Protein AF-A0A371GA28-F1 (afdb_monomer_lite)

Sequence (162 aa):
MKVGPRPSGDGGAIVNFLDLDLDPRHQFEDQNPRPIEELKEVQIGPSASHKTKIGTTLEKEEEDRLMRFLFKNRDLGEEKQKAAKEETNKLLAAGFVREVQYPSWLANMVMICTNYTDLNKACSKDPYLLPNIDRLVDGASSFALLSFMDAYLGYNQIRMHP

Organism: Mucuna pruriens (NCBI:txid157652)

Radius of gyration: 29.11 Å; chains: 1; bounding box: 52×89×65 Å

Foldseek 3Di:
DDDDDDDDDDDDPPPPPPDDPPPPCVVVLPCPPDPPADWDWDALDPDPPRIDTDGPPDDPVRVVVVSVVSNVCVVVVVVVVVVVVVVVVVCVVVVVDDDDDDDPVVVDPDDDDDDCPVVVVVDDDDPDDDDDPVVVCVVCVPDPDDDDDDCPCVVVPDDDDD

Secondary structure (DSSP, 8-state):
--PPPPPP---------------TTGGGTT--PPPSS-EEEEE-SSSTT-EEEEETTS-HHHHHHHHHHHHHTHHHHHHHHHHHHHHHHHHHHTTS-------GGGGS--------HHHHHHSPPPSSPPPPHHHHHHHHTT-S-------TTGGGGSPPP-

InterPro domains:
  IPR043128 Reverse transcriptase/Diguanylate cyclase domain [G3DSA:3.30.70.270] (107-162)
  IPR043502 DNA/RNA polymerase superfamily [SSF56672] (71-162)
  IPR053134 RNA-directed DNA polymerase homolog [PTHR24559] (72-161)

pLDDT: mean 70.56, std 17.75, range [29.16, 92.81]

Structure (mmCIF, N/CA/C/O backbone):
data_AF-A0A371GA28-F1
#
_entry.id   AF-A0A371GA28-F1
#
loop_
_atom_site.group_PDB
_atom_site.id
_atom_site.type_symbol
_atom_site.label_atom_id
_atom_site.label_alt_id
_atom_site.label_comp_id
_atom_site.label_asym_id
_atom_site.label_entity_id
_atom_site.label_seq_id
_atom_site.pdbx_PDB_ins_code
_atom_site.Cartn_x
_atom_site.Cartn_y
_atom_site.Cartn_z
_atom_site.occupancy
_atom_site.B_iso_or_equiv
_atom_site.auth_seq_id
_atom_site.auth_comp_id
_atom_site.auth_asym_id
_atom_site.auth_atom_id
_atom_site.pdbx_PDB_model_num
ATOM 1 N N . MET A 1 1 ? -22.938 -65.692 -35.061 1.00 33.19 1 MET A N 1
ATOM 2 C CA . MET A 1 1 ? -23.558 -66.481 -33.966 1.00 33.19 1 MET A CA 1
ATOM 3 C C . MET A 1 1 ? -22.842 -66.085 -32.685 1.00 33.19 1 MET A C 1
ATOM 5 O O . MET A 1 1 ? -21.634 -66.198 -32.678 1.00 33.19 1 MET A O 1
ATOM 9 N N . LYS A 1 2 ? -23.428 -65.562 -31.611 1.00 32.97 2 LYS A N 1
ATOM 10 C CA . LYS A 1 2 ? -24.815 -65.374 -31.177 1.00 32.97 2 LYS A CA 1
ATOM 11 C C . LYS A 1 2 ? -24.769 -64.159 -30.228 1.00 32.97 2 LYS A C 1
ATOM 13 O O . LYS A 1 2 ? -23.918 -64.116 -29.349 1.00 32.97 2 LYS A O 1
ATOM 18 N N . VAL A 1 3 ? -25.613 -63.162 -30.475 1.00 33.41 3 VAL A N 1
ATOM 19 C CA . VAL A 1 3 ? -25.743 -61.938 -29.666 1.00 33.41 3 VAL A CA 1
ATOM 20 C C . VAL A 1 3 ? -26.579 -62.271 -28.425 1.00 33.41 3 VAL A C 1
ATOM 22 O O . VAL A 1 3 ? -27.642 -62.873 -28.566 1.00 33.41 3 VAL A O 1
ATOM 25 N N . GLY A 1 4 ? -26.096 -61.920 -27.230 1.00 39.62 4 GLY A N 1
ATOM 26 C CA . GLY A 1 4 ? -26.875 -61.915 -25.980 1.00 39.62 4 GLY A CA 1
ATOM 27 C C . GLY A 1 4 ? -27.424 -60.509 -25.685 1.00 39.62 4 GLY A C 1
ATOM 28 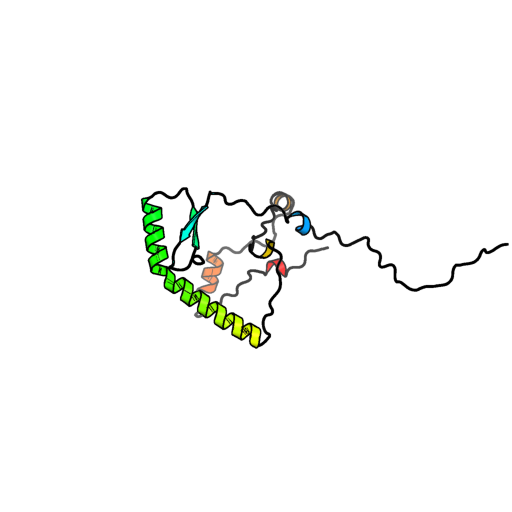O O . GLY A 1 4 ? -26.837 -59.536 -26.163 1.00 39.62 4 GLY A O 1
ATOM 29 N N . PRO A 1 5 ? -28.561 -60.370 -24.978 1.00 36.84 5 PRO A N 1
ATOM 30 C CA . PRO A 1 5 ? -29.361 -59.149 -25.013 1.00 36.84 5 PRO A CA 1
ATOM 31 C C . PRO A 1 5 ? -28.794 -58.028 -24.132 1.00 36.84 5 PRO A C 1
ATOM 33 O O . PRO A 1 5 ? -28.252 -58.265 -23.055 1.00 36.84 5 PRO A O 1
ATOM 36 N N . ARG A 1 6 ? -28.979 -56.788 -24.603 1.00 41.53 6 ARG A N 1
ATOM 37 C CA . ARG A 1 6 ? -28.820 -55.557 -23.816 1.00 41.53 6 ARG A CA 1
ATOM 38 C C . ARG A 1 6 ? -29.899 -55.495 -22.727 1.00 41.53 6 ARG A C 1
ATOM 40 O O . ARG A 1 6 ? -31.056 -55.764 -23.053 1.00 41.53 6 ARG A O 1
ATOM 47 N N . PRO A 1 7 ? -29.595 -55.017 -21.512 1.00 38.84 7 PRO A N 1
ATOM 48 C CA . PRO A 1 7 ? -30.592 -54.350 -20.698 1.00 38.84 7 PRO A CA 1
ATOM 49 C C . PRO A 1 7 ? -30.852 -52.962 -21.291 1.00 38.84 7 PRO A C 1
ATOM 51 O O . PRO A 1 7 ? -29.951 -52.145 -21.483 1.00 38.84 7 PRO A O 1
ATOM 54 N N . SER A 1 8 ? -32.108 -52.746 -21.645 1.00 36.50 8 SER A N 1
ATOM 55 C CA . SER A 1 8 ? -32.707 -51.487 -22.057 1.00 36.50 8 SER A CA 1
ATOM 56 C C . SER A 1 8 ? -32.877 -50.541 -20.866 1.00 36.50 8 SER A C 1
ATOM 58 O O . SER A 1 8 ? -33.561 -50.896 -19.915 1.00 36.50 8 SER A O 1
ATOM 60 N N . GLY A 1 9 ? -32.273 -49.356 -20.991 1.00 38.31 9 GLY A N 1
ATOM 61 C CA . GLY A 1 9 ? -32.750 -48.043 -20.539 1.00 38.31 9 GLY A CA 1
ATOM 62 C C . GLY A 1 9 ? -33.219 -47.864 -19.095 1.00 38.31 9 GLY A C 1
ATOM 63 O O . GLY A 1 9 ? -34.340 -48.226 -18.770 1.00 38.31 9 GLY A O 1
ATOM 64 N N . ASP A 1 10 ? -32.454 -47.091 -18.326 1.00 30.78 10 ASP A N 1
ATOM 65 C CA . ASP A 1 10 ? -33.005 -45.835 -17.811 1.00 30.78 10 ASP A CA 1
ATOM 66 C C . ASP A 1 10 ? -31.910 -44.761 -17.760 1.00 30.78 10 ASP A C 1
ATOM 68 O O . ASP A 1 10 ? -30.723 -45.057 -17.601 1.00 30.78 10 ASP A O 1
ATOM 72 N N . GLY A 1 11 ? -32.318 -43.529 -18.036 1.00 37.62 11 GLY A N 1
ATOM 73 C CA . GLY A 1 11 ? -31.467 -42.378 -18.254 1.00 37.62 11 GLY A CA 1
ATOM 74 C C . GLY A 1 11 ? -30.767 -41.896 -16.990 1.00 37.62 11 GLY A C 1
ATOM 75 O O . GLY A 1 11 ? -31.320 -41.843 -15.899 1.00 37.62 11 GLY A O 1
ATOM 76 N N . GLY A 1 12 ? -29.535 -41.456 -17.187 1.00 29.16 12 GLY A N 1
ATOM 77 C CA . GLY A 1 12 ? -28.766 -40.719 -16.204 1.00 29.16 12 GLY A CA 1
ATOM 78 C C . GLY A 1 12 ? -27.383 -40.535 -16.783 1.00 29.16 12 GLY A C 1
ATOM 79 O O . GLY A 1 12 ? -26.606 -41.484 -16.824 1.00 29.16 12 GLY A O 1
ATOM 80 N N . ALA A 1 13 ? -27.110 -39.347 -17.320 1.00 34.75 13 ALA A N 1
ATOM 81 C CA . ALA A 1 13 ? -25.777 -38.976 -17.757 1.00 34.75 13 ALA A CA 1
ATOM 82 C C . ALA A 1 13 ? -24.806 -39.278 -16.612 1.00 34.75 13 ALA A C 1
ATOM 84 O O . ALA A 1 13 ? -24.866 -38.647 -15.557 1.00 34.75 13 ALA A O 1
ATOM 85 N N . ILE A 1 14 ? -23.949 -40.277 -16.809 1.00 32.78 14 ILE A N 1
ATOM 86 C CA . ILE A 1 14 ? -22.823 -40.537 -15.925 1.00 32.78 14 ILE A CA 1
ATOM 87 C C . ILE A 1 14 ? -21.863 -39.393 -16.218 1.00 32.78 14 ILE A C 1
ATOM 89 O O . ILE A 1 14 ? -21.069 -39.442 -17.155 1.00 32.78 14 ILE A O 1
ATOM 93 N N . VAL A 1 15 ? -22.051 -38.287 -15.502 1.00 36.97 15 VAL A N 1
ATOM 94 C CA . VAL A 1 15 ? -21.092 -37.194 -15.483 1.00 36.97 15 VAL A CA 1
ATOM 95 C C . VAL A 1 15 ? -19.825 -37.829 -14.940 1.00 36.97 15 VAL A C 1
ATOM 97 O O . VAL A 1 15 ? -19.825 -38.332 -13.818 1.00 36.97 15 VAL A O 1
ATOM 100 N N . ASN A 1 16 ? -18.796 -37.903 -15.781 1.00 34.25 16 ASN A N 1
ATOM 101 C CA . ASN A 1 16 ? -17.469 -38.350 -15.393 1.00 34.25 16 ASN A CA 1
ATOM 102 C C . ASN A 1 16 ? -17.059 -37.576 -14.134 1.00 34.25 16 ASN A C 1
ATOM 104 O O . ASN A 1 16 ? -16.685 -36.411 -14.215 1.00 34.25 16 ASN A O 1
ATOM 108 N N . PHE A 1 17 ? -17.180 -38.207 -12.968 1.00 39.12 17 PHE A N 1
ATOM 109 C CA . PHE A 1 17 ? -16.856 -37.614 -11.670 1.00 39.12 17 PHE A CA 1
ATOM 110 C C . PHE A 1 17 ? -15.390 -37.885 -11.321 1.00 39.12 17 PHE A C 1
ATOM 112 O O . PHE A 1 17 ? -15.057 -38.281 -10.211 1.00 39.12 17 PHE A O 1
ATOM 119 N N . LEU A 1 18 ? -14.521 -37.740 -12.319 1.00 45.62 18 LEU A N 1
ATOM 120 C CA . LEU A 1 18 ? -13.075 -37.855 -12.200 1.00 45.62 18 LEU A CA 1
ATOM 121 C C . LEU A 1 18 ? -12.460 -36.812 -13.128 1.00 45.62 18 LEU A C 1
ATOM 123 O O . LEU A 1 18 ? -12.144 -37.116 -14.271 1.00 45.62 18 LEU A O 1
ATOM 127 N N . ASP A 1 19 ? -12.443 -35.572 -12.654 1.00 42.19 19 ASP A N 1
ATOM 128 C CA . ASP A 1 19 ? -11.365 -34.590 -12.820 1.00 42.19 19 ASP A CA 1
ATOM 129 C C . ASP A 1 19 ? -11.952 -33.208 -12.584 1.00 42.19 19 ASP A C 1
ATOM 131 O O . ASP A 1 19 ? -12.671 -32.687 -13.431 1.00 42.19 19 ASP A O 1
ATOM 135 N N . LEU A 1 20 ? -11.669 -32.647 -11.411 1.00 43.59 20 LEU A N 1
ATOM 136 C CA . LEU A 1 20 ? -11.486 -31.216 -11.145 1.00 43.59 20 LEU A CA 1
ATOM 137 C C . LEU A 1 20 ? -11.118 -31.073 -9.660 1.00 43.59 20 LEU A C 1
ATOM 139 O O . LEU A 1 20 ? -11.745 -30.332 -8.913 1.00 43.59 20 LEU A O 1
ATOM 143 N N . ASP A 1 21 ? -10.093 -31.814 -9.235 1.00 47.56 21 ASP A N 1
ATOM 144 C CA . ASP A 1 21 ? -9.431 -31.601 -7.942 1.00 47.56 21 ASP A CA 1
ATOM 145 C C . ASP A 1 21 ? -8.034 -31.004 -8.174 1.00 47.56 21 ASP A C 1
ATOM 147 O O . ASP A 1 21 ? -7.002 -31.480 -7.708 1.00 47.56 21 ASP A O 1
ATOM 151 N N . LEU A 1 22 ? -8.005 -29.969 -9.016 1.00 47.72 22 LEU A N 1
ATOM 152 C CA . LEU A 1 22 ? -6.813 -29.202 -9.366 1.00 47.72 22 LEU A CA 1
ATOM 153 C C . LEU A 1 22 ? -7.047 -27.719 -9.073 1.00 47.72 22 LEU A C 1
ATOM 155 O O . LEU A 1 22 ? -6.738 -26.866 -9.903 1.00 47.72 22 LEU A O 1
ATOM 159 N N . ASP A 1 23 ? -7.597 -27.395 -7.901 1.00 44.47 23 ASP A N 1
ATOM 160 C CA . ASP A 1 23 ? -7.318 -26.090 -7.304 1.00 44.47 23 ASP A CA 1
ATOM 161 C C . ASP A 1 23 ? -6.163 -26.264 -6.305 1.00 44.47 23 ASP A C 1
ATOM 163 O O . ASP A 1 23 ? -6.385 -26.709 -5.176 1.00 44.47 23 ASP A O 1
ATOM 167 N N . PRO A 1 24 ? -4.914 -25.914 -6.676 1.00 45.62 24 PRO A N 1
ATOM 168 C CA . PRO A 1 24 ? -3.757 -26.015 -5.785 1.00 45.62 24 PRO A CA 1
ATOM 169 C C . PRO A 1 24 ? -3.910 -25.176 -4.508 1.00 45.62 24 PRO A C 1
ATOM 171 O O . PRO A 1 24 ? -3.113 -25.309 -3.582 1.00 45.62 24 PRO A O 1
ATOM 174 N N . ARG A 1 25 ? -4.923 -24.301 -4.443 1.00 49.06 25 ARG A N 1
ATOM 175 C CA . ARG A 1 25 ? -5.243 -23.489 -3.267 1.00 49.06 25 ARG A CA 1
ATOM 176 C C . ARG A 1 25 ? -5.995 -24.268 -2.185 1.00 49.06 25 ARG A C 1
ATOM 178 O O . ARG A 1 25 ? -5.958 -23.837 -1.037 1.00 49.06 25 ARG A O 1
ATOM 185 N N . HIS A 1 26 ? -6.604 -25.418 -2.499 1.00 43.94 26 HIS A N 1
ATOM 186 C CA . HIS A 1 26 ? -7.300 -26.253 -1.504 1.00 43.94 26 HIS A CA 1
ATOM 187 C C . HIS A 1 26 ? -6.331 -26.816 -0.443 1.00 43.94 26 HIS A C 1
ATOM 189 O O . HIS A 1 26 ? -6.717 -27.107 0.685 1.00 43.94 26 HIS A O 1
ATOM 195 N N . GLN A 1 27 ? -5.038 -26.927 -0.757 1.00 41.12 27 GLN A N 1
ATOM 196 C CA . GLN A 1 27 ? -4.041 -27.463 0.177 1.00 41.12 27 GLN A CA 1
ATOM 197 C C . GLN A 1 27 ? -3.623 -26.481 1.286 1.00 41.12 27 GLN A C 1
ATOM 199 O O . GLN A 1 27 ? -2.879 -26.863 2.186 1.00 41.12 27 GLN A O 1
ATOM 204 N N . PHE A 1 28 ? -4.082 -25.226 1.243 1.00 44.59 28 PHE A N 1
ATOM 205 C CA . PHE A 1 28 ? -3.662 -24.174 2.177 1.00 44.59 28 PHE A CA 1
ATOM 206 C C . PHE A 1 28 ? -4.729 -23.788 3.211 1.00 44.59 28 PHE A C 1
ATOM 208 O O . PHE A 1 28 ? -4.571 -22.773 3.889 1.00 44.59 28 PHE A O 1
ATOM 215 N N . GLU A 1 29 ? -5.794 -24.578 3.380 1.00 46.88 29 GLU A N 1
ATOM 216 C CA . GLU A 1 29 ? -6.857 -24.249 4.345 1.00 46.88 29 GLU A CA 1
ATOM 217 C C . GLU A 1 29 ? -6.398 -24.298 5.820 1.00 46.88 29 GLU A C 1
ATOM 219 O O . GLU A 1 29 ? -6.991 -23.623 6.661 1.00 46.88 29 GLU A O 1
ATOM 224 N N . ASP A 1 30 ? -5.291 -24.979 6.142 1.00 50.56 30 ASP A N 1
ATOM 225 C CA . ASP A 1 30 ? -4.933 -25.289 7.538 1.00 50.56 30 ASP A CA 1
ATOM 226 C C . ASP A 1 30 ? -3.814 -24.449 8.167 1.00 50.56 30 ASP A C 1
ATOM 228 O O . ASP A 1 30 ? -3.450 -24.666 9.326 1.00 50.56 30 ASP A O 1
ATOM 232 N N . GLN A 1 31 ? -3.257 -23.463 7.466 1.00 47.59 31 GLN A N 1
ATOM 233 C CA . GLN A 1 31 ? -2.217 -22.612 8.053 1.00 47.59 31 GLN A CA 1
ATOM 234 C C . GLN A 1 31 ? -2.613 -21.148 8.029 1.00 47.59 31 GLN A C 1
ATOM 236 O O . GLN A 1 31 ? -1.958 -20.310 7.416 1.00 47.59 31 GLN A O 1
ATOM 241 N N . ASN A 1 32 ? -3.658 -20.823 8.792 1.00 48.94 32 ASN A N 1
ATOM 242 C CA . ASN A 1 32 ? -3.735 -19.477 9.334 1.00 48.94 32 ASN A CA 1
ATOM 243 C C . ASN A 1 32 ? -2.533 -19.316 10.288 1.00 48.94 32 ASN A C 1
ATOM 245 O O . ASN A 1 32 ? -2.450 -20.068 11.269 1.00 48.94 32 ASN A O 1
ATOM 249 N N . PRO A 1 33 ? -1.566 -18.423 10.007 1.00 53.53 33 PRO A N 1
ATOM 250 C CA . PRO A 1 33 ? -0.422 -18.238 10.885 1.00 53.53 33 PRO A CA 1
ATOM 251 C C . PRO A 1 33 ? -0.936 -17.909 12.286 1.00 53.53 33 PRO A C 1
ATOM 253 O O . PRO A 1 33 ? -1.771 -17.019 12.473 1.00 53.53 33 PRO A O 1
ATOM 256 N N . ARG A 1 34 ? -0.479 -18.681 13.278 1.00 53.69 34 ARG A N 1
ATOM 257 C CA . ARG A 1 34 ? -0.825 -18.407 14.673 1.00 53.69 34 ARG A CA 1
ATOM 258 C C . ARG A 1 34 ? -0.311 -17.007 15.022 1.00 53.69 34 ARG A C 1
ATOM 260 O O . ARG A 1 34 ? 0.755 -16.633 14.524 1.00 53.69 34 ARG A O 1
ATOM 267 N N . PRO A 1 35 ? -1.042 -16.238 15.847 1.00 50.34 35 PRO A N 1
ATOM 268 C CA . PRO A 1 35 ? -0.557 -14.956 16.336 1.00 50.34 35 PRO A CA 1
ATOM 269 C C . PRO A 1 35 ? 0.876 -15.109 16.847 1.00 50.34 35 PRO A C 1
ATOM 271 O O . PRO A 1 35 ? 1.160 -16.037 17.604 1.00 50.34 35 PRO A O 1
ATOM 274 N N . ILE A 1 36 ? 1.770 -14.231 16.392 1.00 58.97 36 ILE A N 1
ATOM 275 C CA . ILE A 1 36 ? 3.191 -14.271 16.764 1.00 58.97 36 ILE A CA 1
ATOM 276 C C . ILE A 1 36 ? 3.397 -13.995 18.261 1.00 58.97 36 ILE A C 1
ATOM 278 O O . ILE A 1 36 ? 4.417 -14.373 18.828 1.00 58.97 36 ILE A O 1
ATOM 282 N N . GLU A 1 37 ? 2.392 -13.395 18.903 1.00 63.41 37 GLU A N 1
ATOM 283 C CA . GLU A 1 37 ? 2.364 -13.043 20.316 1.00 63.41 37 GLU A CA 1
ATOM 284 C C . GLU A 1 37 ? 1.026 -13.430 20.955 1.00 63.41 37 GLU A C 1
ATOM 286 O O . GLU A 1 37 ? -0.021 -13.459 20.298 1.00 63.41 37 GLU A O 1
ATOM 291 N N . GLU A 1 38 ? 1.064 -13.713 22.257 1.00 74.50 38 GLU A N 1
ATOM 292 C CA . GLU A 1 38 ? -0.136 -13.915 23.061 1.00 74.50 38 GLU A CA 1
ATOM 293 C C . GLU A 1 38 ? -0.902 -12.585 23.168 1.00 74.50 38 GLU A C 1
ATOM 295 O O . GLU A 1 38 ? -0.326 -11.508 23.336 1.00 74.50 38 GLU A O 1
ATOM 300 N N . LEU A 1 39 ? -2.221 -12.643 22.983 1.00 77.06 39 LEU A N 1
ATOM 301 C CA . LEU A 1 39 ? -3.075 -11.461 22.902 1.00 77.06 39 LEU A CA 1
ATOM 302 C C . LEU A 1 39 ? -3.987 -11.392 24.123 1.00 77.06 39 LEU A C 1
ATOM 304 O O . LEU A 1 39 ? -4.757 -12.314 24.390 1.00 77.06 39 LEU A O 1
ATOM 308 N N . LYS A 1 40 ? -3.967 -10.255 24.815 1.00 77.00 40 LYS A N 1
ATOM 309 C CA . LYS A 1 40 ? -4.873 -9.925 25.914 1.00 77.00 40 LYS A CA 1
ATOM 310 C C . LYS A 1 40 ? -6.087 -9.171 25.380 1.00 77.00 40 LYS A C 1
ATOM 312 O O . LYS A 1 40 ? -5.950 -8.182 24.660 1.00 77.00 40 LYS A O 1
ATOM 317 N N . GLU A 1 41 ? -7.285 -9.619 25.747 1.00 78.81 41 GLU A N 1
ATOM 318 C CA . GLU A 1 41 ? -8.515 -8.881 25.457 1.00 78.81 41 GLU A CA 1
ATOM 319 C C . GLU A 1 41 ? -8.691 -7.725 26.437 1.00 78.81 41 GLU A C 1
ATOM 321 O O . GLU A 1 41 ? -8.672 -7.910 27.655 1.00 78.81 41 GLU A O 1
ATOM 326 N N . VAL A 1 42 ? -8.925 -6.535 25.897 1.00 76.62 42 VAL A N 1
ATOM 327 C CA . VAL A 1 42 ? -9.156 -5.331 26.684 1.00 76.62 42 VAL A CA 1
ATOM 328 C C . VAL A 1 42 ? -10.456 -4.667 26.251 1.00 76.62 42 VAL A C 1
ATOM 330 O O . VAL A 1 42 ? -10.724 -4.511 25.059 1.00 76.62 42 VAL A O 1
ATOM 333 N N . GLN A 1 43 ? -11.289 -4.315 27.231 1.00 77.75 43 GLN A N 1
ATOM 334 C CA . GLN A 1 43 ? -12.566 -3.640 27.004 1.00 77.75 43 GLN A CA 1
ATOM 335 C C . GLN A 1 43 ? -12.330 -2.140 26.803 1.00 77.75 43 GLN A C 1
ATOM 337 O O . GLN A 1 43 ? -11.807 -1.475 27.692 1.00 77.75 43 GLN A O 1
ATOM 342 N N . ILE A 1 44 ? -12.730 -1.619 25.642 1.00 73.56 44 ILE A N 1
ATOM 343 C CA . ILE A 1 44 ? -12.584 -0.200 25.264 1.00 73.56 44 ILE A CA 1
ATOM 344 C C . ILE A 1 44 ? -13.901 0.576 25.475 1.00 73.56 44 ILE A C 1
ATOM 346 O O . ILE A 1 44 ? -13.918 1.807 25.487 1.00 73.56 44 ILE A O 1
ATOM 350 N N . GLY A 1 45 ? -15.021 -0.121 25.693 1.00 67.81 45 GLY A N 1
ATOM 351 C CA . GLY A 1 45 ? -16.340 0.497 25.830 1.00 67.81 45 GLY A CA 1
ATOM 352 C C . GLY A 1 45 ? -17.212 -0.113 26.933 1.00 67.81 45 GLY A C 1
ATOM 353 O O . GLY A 1 45 ? -16.844 -1.121 27.528 1.00 67.81 45 GLY A O 1
ATOM 354 N N . PRO A 1 46 ? -18.393 0.482 27.193 1.00 70.00 46 PRO A N 1
ATOM 355 C CA . PRO A 1 46 ? -19.347 0.004 28.200 1.00 70.00 46 PRO A CA 1
ATOM 356 C C . PRO A 1 46 ? -20.058 -1.304 27.808 1.00 70.00 46 PRO A C 1
ATOM 358 O O . PRO A 1 46 ? -20.715 -1.916 28.646 1.00 70.00 46 PRO A O 1
ATOM 361 N N . SER A 1 47 ? -19.947 -1.732 26.545 1.00 66.00 47 SER A N 1
ATOM 362 C CA . SER A 1 47 ? -20.502 -2.995 26.050 1.00 66.00 47 SER A CA 1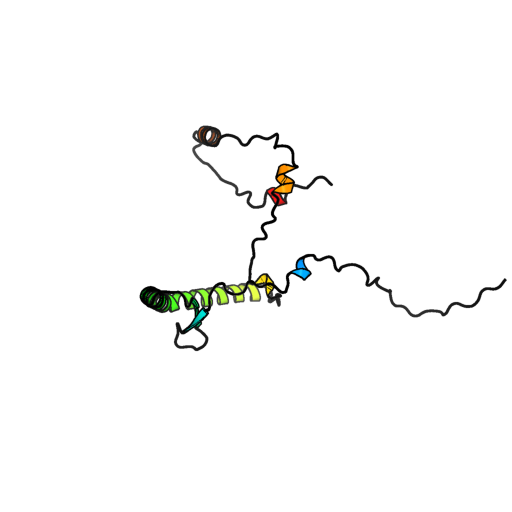
ATOM 363 C C . SER A 1 47 ? -19.434 -4.086 26.012 1.00 66.00 47 SER A C 1
ATOM 365 O O . SER A 1 47 ? -18.322 -3.857 25.535 1.00 66.00 47 SER A O 1
ATOM 367 N N . ALA A 1 48 ? -19.813 -5.310 26.391 1.00 62.31 48 ALA A N 1
ATOM 368 C CA . ALA A 1 48 ? -18.963 -6.500 26.311 1.00 62.31 48 ALA A CA 1
ATOM 369 C C . ALA A 1 48 ? -18.505 -6.848 24.876 1.00 62.31 48 ALA A C 1
ATOM 371 O O . ALA A 1 48 ? -17.577 -7.641 24.709 1.00 62.31 48 ALA A O 1
ATOM 372 N N . SER A 1 49 ? -19.134 -6.261 23.849 1.00 62.22 49 SER A N 1
ATOM 373 C CA . SER A 1 49 ? -18.750 -6.394 22.437 1.00 62.22 49 SER A CA 1
ATOM 374 C C . SER A 1 49 ? -17.591 -5.481 22.018 1.00 62.22 49 SER A C 1
ATOM 376 O O . SER A 1 49 ? -16.966 -5.731 20.991 1.00 62.22 49 SER A O 1
ATOM 378 N N . HIS A 1 50 ? -17.278 -4.433 22.788 1.00 67.19 50 HIS A N 1
ATOM 379 C CA . HIS A 1 50 ? -16.208 -3.482 22.474 1.00 67.19 50 HIS A CA 1
ATOM 380 C C . HIS A 1 50 ? -14.882 -3.938 23.076 1.00 67.19 50 HIS A C 1
ATOM 382 O O . HIS A 1 50 ? -14.373 -3.358 24.038 1.00 67.19 50 HIS A O 1
ATOM 388 N N . LYS A 1 51 ? -14.333 -5.009 22.503 1.00 77.12 51 LYS A N 1
ATOM 389 C CA . LYS A 1 51 ? -13.038 -5.570 22.887 1.00 77.12 51 LYS A CA 1
ATOM 390 C C . LYS A 1 51 ? -12.001 -5.348 21.796 1.00 77.12 51 LYS A C 1
ATOM 392 O O . LYS A 1 51 ? -12.309 -5.385 20.610 1.00 77.12 51 LYS A O 1
ATOM 397 N N . THR A 1 52 ? -10.755 -5.167 22.199 1.00 76.12 52 THR A N 1
ATOM 398 C CA . THR A 1 52 ? -9.590 -5.191 21.309 1.00 76.12 52 THR A CA 1
ATOM 399 C C . THR A 1 52 ? -8.537 -6.103 21.896 1.00 76.12 52 THR A C 1
ATOM 401 O O . THR A 1 52 ? -8.438 -6.262 23.111 1.00 76.12 52 THR A O 1
ATOM 404 N N . LYS A 1 53 ? -7.779 -6.732 21.006 1.00 79.38 53 LYS A N 1
ATOM 405 C CA . LYS A 1 53 ? -6.680 -7.620 21.348 1.00 79.38 53 LYS A CA 1
ATOM 406 C C . LYS A 1 53 ? -5.383 -6.820 21.324 1.00 79.38 53 LYS A C 1
ATOM 408 O O . LYS A 1 53 ? -5.083 -6.190 20.315 1.00 79.38 53 LYS A O 1
ATOM 413 N N . ILE A 1 54 ? -4.652 -6.831 22.431 1.00 78.94 54 ILE A N 1
ATOM 414 C CA . ILE A 1 54 ? -3.374 -6.134 22.604 1.00 78.94 54 ILE A CA 1
ATOM 415 C C . ILE A 1 54 ? -2.300 -7.182 22.927 1.00 78.94 54 ILE A C 1
ATOM 417 O O . ILE A 1 54 ? -2.592 -8.136 23.646 1.00 78.94 54 ILE A O 1
ATOM 421 N N . GLY A 1 55 ? -1.086 -7.043 22.385 1.00 75.69 55 GLY A N 1
ATOM 422 C CA . GLY A 1 55 ? 0.026 -7.961 22.665 1.00 75.69 55 GLY A CA 1
ATOM 423 C C . GLY A 1 55 ? 0.438 -7.943 24.138 1.00 75.69 55 GLY 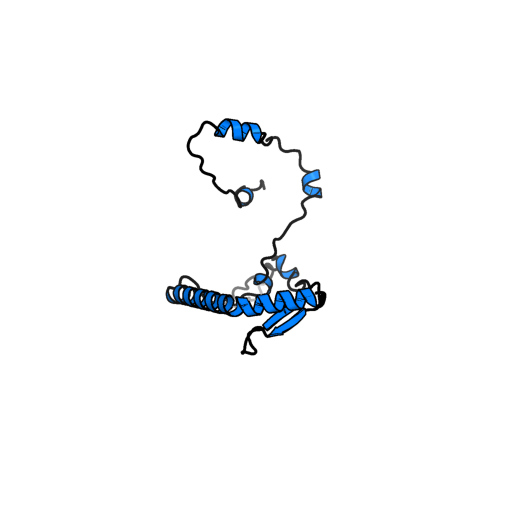A C 1
ATOM 424 O O . GLY A 1 55 ? 0.484 -6.882 24.760 1.00 75.69 55 GLY A O 1
ATOM 425 N N . THR A 1 56 ? 0.736 -9.113 24.706 1.00 74.25 56 THR A N 1
ATOM 426 C CA . THR A 1 56 ? 1.181 -9.253 26.106 1.00 74.25 56 THR A CA 1
ATOM 427 C C . THR A 1 56 ? 2.613 -8.772 26.347 1.00 74.25 56 THR A C 1
ATOM 429 O O . THR A 1 56 ? 3.014 -8.639 27.499 1.00 74.25 56 THR A O 1
ATOM 432 N N . THR A 1 57 ? 3.383 -8.529 25.283 1.00 77.06 57 THR A N 1
ATOM 433 C CA . THR A 1 57 ? 4.800 -8.125 25.337 1.00 77.06 57 THR A CA 1
ATOM 434 C C . THR A 1 57 ? 4.992 -6.621 25.576 1.00 77.06 57 THR A C 1
ATOM 436 O O . THR A 1 57 ? 6.117 -6.181 25.792 1.00 77.06 57 THR A O 1
ATOM 439 N N . LEU A 1 58 ? 3.921 -5.818 25.542 1.00 75.19 58 LEU A N 1
ATOM 440 C CA . LEU A 1 58 ? 4.019 -4.367 25.719 1.00 75.19 58 LEU A CA 1
ATOM 441 C C . LEU A 1 58 ? 4.490 -3.997 27.127 1.00 75.19 58 LEU A C 1
ATOM 443 O O . LEU A 1 58 ? 3.995 -4.526 28.127 1.00 75.19 58 LEU A O 1
ATOM 447 N N . GLU A 1 59 ? 5.402 -3.028 27.212 1.00 78.19 59 GLU A N 1
ATOM 448 C CA . GLU A 1 59 ? 5.773 -2.451 28.498 1.00 78.19 59 GLU A CA 1
ATOM 449 C C . GLU A 1 59 ? 4.571 -1.719 29.111 1.00 78.19 59 GLU A C 1
ATOM 451 O O . GLU A 1 59 ? 3.739 -1.137 28.412 1.00 78.19 59 GLU A O 1
ATOM 456 N N . LYS A 1 60 ? 4.473 -1.710 30.445 1.00 79.25 60 LYS A N 1
ATOM 457 C CA . LYS A 1 60 ? 3.306 -1.169 31.165 1.00 79.25 60 LYS A CA 1
ATOM 458 C C . LYS A 1 60 ? 2.979 0.282 30.785 1.00 79.25 60 LYS A C 1
ATOM 460 O O . LYS A 1 60 ? 1.815 0.665 30.705 1.00 79.25 60 LYS A O 1
ATOM 465 N N . GLU A 1 61 ? 4.002 1.088 30.515 1.00 81.94 61 GLU A N 1
ATOM 466 C CA . GLU A 1 61 ? 3.830 2.476 30.078 1.00 81.94 61 GLU A CA 1
ATOM 467 C C . GLU A 1 61 ? 3.256 2.587 28.660 1.00 81.94 61 GLU A C 1
ATOM 469 O O . GLU A 1 61 ? 2.474 3.500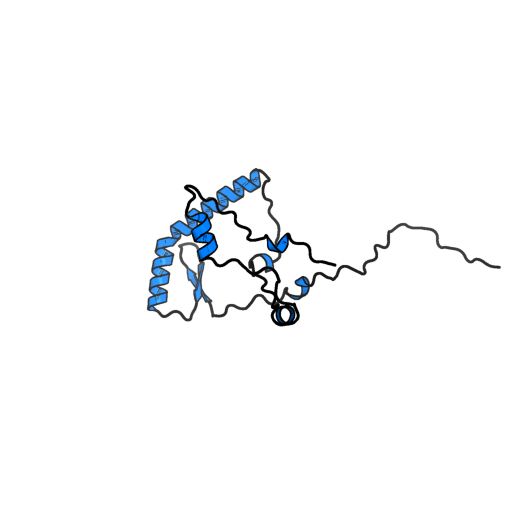 28.375 1.00 81.94 61 GLU A O 1
ATOM 474 N N . GLU A 1 62 ? 3.629 1.668 27.772 1.00 79.19 62 GLU A N 1
ATOM 475 C CA . GLU A 1 62 ? 3.115 1.579 26.407 1.00 79.19 62 GLU A CA 1
ATOM 476 C C . GLU A 1 62 ? 1.682 1.048 26.401 1.00 79.19 62 GLU A C 1
ATOM 478 O O . GLU A 1 62 ? 0.839 1.614 25.705 1.00 79.19 62 GLU A O 1
ATOM 483 N N . GLU A 1 63 ? 1.372 0.054 27.244 1.00 79.06 63 GLU A N 1
ATOM 484 C CA . GLU A 1 63 ? 0.005 -0.430 27.478 1.00 79.06 63 GLU A CA 1
ATOM 485 C C . GLU A 1 63 ? -0.894 0.721 27.958 1.00 79.06 63 GLU A C 1
ATOM 487 O O . GLU A 1 63 ? -1.956 0.953 27.380 1.00 79.06 63 GLU A O 1
ATOM 492 N N . ASP A 1 64 ? -0.449 1.520 28.934 1.00 80.94 64 ASP A N 1
ATOM 493 C CA . ASP A 1 64 ? -1.208 2.660 29.468 1.00 80.94 64 ASP A CA 1
ATOM 494 C C . ASP A 1 64 ? -1.370 3.808 28.456 1.00 80.94 64 ASP A C 1
ATOM 496 O O . ASP A 1 64 ? -2.379 4.530 28.454 1.00 80.94 64 ASP A O 1
ATOM 500 N N . ARG A 1 65 ? -0.372 4.039 27.594 1.00 84.00 65 ARG A N 1
ATOM 501 C CA . ARG A 1 65 ? -0.473 5.012 26.491 1.00 84.00 65 ARG A CA 1
ATOM 502 C C . ARG A 1 65 ? -1.452 4.530 25.428 1.00 84.00 65 ARG A C 1
ATOM 504 O O . ARG A 1 65 ? -2.313 5.307 25.011 1.00 84.00 65 ARG A O 1
ATOM 511 N N . LEU A 1 66 ? -1.346 3.265 25.031 1.00 80.94 66 LEU A N 1
ATOM 512 C CA . LEU A 1 66 ? -2.216 2.639 24.046 1.00 80.94 66 LEU A CA 1
ATOM 513 C C . LEU A 1 66 ? -3.660 2.600 24.551 1.00 80.94 66 LEU A C 1
ATOM 515 O O . LEU A 1 66 ? -4.564 3.014 23.835 1.00 80.94 66 LEU A O 1
ATOM 519 N N . MET A 1 67 ? -3.877 2.228 25.811 1.00 81.44 67 MET A N 1
ATOM 520 C CA . MET A 1 67 ? -5.187 2.254 26.460 1.00 81.44 67 MET A CA 1
ATOM 521 C C . MET A 1 67 ? -5.810 3.643 26.436 1.00 81.44 67 MET A C 1
ATOM 523 O O . MET A 1 67 ? -6.936 3.810 25.968 1.00 81.44 67 MET A O 1
ATOM 527 N N . ARG A 1 68 ? -5.075 4.672 26.873 1.00 83.06 68 ARG A N 1
ATOM 528 C CA . ARG A 1 68 ? -5.570 6.057 26.832 1.00 83.06 68 ARG A CA 1
ATOM 529 C C . ARG A 1 68 ? -5.926 6.500 25.418 1.00 83.06 68 ARG A C 1
ATOM 531 O O . ARG A 1 68 ? -6.946 7.160 25.226 1.00 83.06 68 ARG A O 1
ATOM 538 N N . PHE A 1 69 ? -5.105 6.140 24.437 1.00 81.31 69 PHE A N 1
ATOM 539 C CA . PHE A 1 69 ? -5.373 6.444 23.038 1.00 81.31 69 PHE A CA 1
ATOM 540 C C . PHE A 1 69 ? -6.633 5.730 22.532 1.00 81.31 69 PHE A C 1
ATOM 542 O O . PHE A 1 69 ? -7.497 6.374 21.941 1.00 81.31 69 PHE A O 1
ATOM 549 N N . LEU A 1 70 ? -6.775 4.434 22.802 1.00 79.81 70 LEU A N 1
ATOM 550 C CA . LEU A 1 70 ? -7.926 3.635 22.387 1.00 79.81 70 LEU A CA 1
ATOM 551 C C . LEU A 1 70 ? -9.228 4.150 23.012 1.00 79.81 70 LEU A C 1
ATOM 553 O O . LEU A 1 70 ? -10.206 4.349 22.296 1.00 79.81 70 LEU A O 1
ATOM 557 N N . PHE A 1 71 ? -9.227 4.474 24.309 1.00 77.06 71 PHE A N 1
ATOM 558 C CA . PHE A 1 71 ? -10.392 5.072 24.970 1.00 77.06 71 PHE A CA 1
ATOM 559 C C . PHE A 1 71 ? -10.756 6.444 24.399 1.00 77.06 71 PHE A C 1
ATOM 561 O O . PHE A 1 71 ? -11.937 6.731 24.211 1.00 77.06 71 PHE A O 1
ATOM 568 N N . LYS A 1 72 ? -9.762 7.288 24.095 1.00 79.69 72 LYS A N 1
ATOM 569 C CA . LYS A 1 72 ? -9.991 8.621 23.518 1.00 79.69 72 LYS A CA 1
ATOM 570 C C . LYS A 1 72 ? -10.550 8.559 22.093 1.00 79.69 72 LYS A C 1
ATOM 572 O O . LYS A 1 72 ? -11.276 9.461 21.692 1.00 79.69 72 LYS A O 1
ATOM 577 N N . ASN A 1 73 ? -10.218 7.512 21.338 1.00 75.19 73 ASN A N 1
ATOM 578 C CA . ASN A 1 73 ? -10.645 7.334 19.948 1.00 75.19 73 ASN A CA 1
ATOM 579 C C . ASN A 1 73 ? -11.814 6.346 19.784 1.00 75.19 73 ASN A C 1
ATOM 581 O O . ASN A 1 73 ? -12.147 5.991 18.654 1.00 75.19 73 ASN A O 1
ATOM 585 N N . ARG A 1 74 ? -12.454 5.900 20.873 1.00 72.00 74 ARG A N 1
ATOM 586 C CA . ARG A 1 74 ? -13.537 4.903 20.812 1.00 72.00 74 ARG A CA 1
ATOM 587 C C . ARG A 1 74 ? -14.720 5.377 19.951 1.00 72.00 74 ARG A C 1
ATOM 589 O O . ARG A 1 74 ? -15.213 4.623 19.118 1.00 72.00 74 ARG A O 1
ATOM 596 N N . ASP A 1 75 ? -15.097 6.650 20.088 1.00 70.19 75 ASP A N 1
ATOM 597 C CA . ASP A 1 75 ? -16.276 7.223 19.431 1.00 70.19 75 ASP A CA 1
ATOM 598 C C . ASP A 1 75 ? -16.052 7.337 17.909 1.00 70.19 75 ASP A C 1
ATOM 600 O O . ASP A 1 75 ? -16.973 7.144 17.122 1.00 70.19 75 ASP A O 1
ATOM 604 N N . LEU A 1 76 ? -14.798 7.548 17.480 1.00 70.88 76 LEU A N 1
ATOM 605 C CA . LEU A 1 76 ? -14.411 7.554 16.063 1.00 70.88 76 LEU A CA 1
ATOM 606 C C . LEU A 1 76 ? -14.560 6.170 15.422 1.00 70.88 76 LEU A C 1
ATOM 608 O O . LEU A 1 76 ? -14.870 6.070 14.236 1.00 70.88 76 LEU A O 1
ATOM 612 N N . GLY A 1 77 ? -14.318 5.102 16.187 1.00 72.50 77 GLY A N 1
ATOM 613 C CA . GLY A 1 77 ? -14.550 3.731 15.739 1.00 72.50 77 GLY A CA 1
ATOM 614 C C . GLY A 1 77 ? -16.036 3.460 15.525 1.00 72.50 77 GLY A C 1
ATOM 615 O O . GLY A 1 77 ? -16.419 2.949 14.473 1.00 72.50 77 GLY A O 1
ATOM 616 N N . GLU A 1 78 ? -16.872 3.868 16.482 1.00 75.31 78 GLU A N 1
ATOM 617 C CA . GLU A 1 78 ? -18.329 3.714 16.405 1.00 75.31 78 GLU A CA 1
ATOM 618 C C . GLU A 1 78 ? -18.941 4.545 15.270 1.00 75.31 78 GLU A C 1
ATOM 620 O O . GLU A 1 78 ? -19.762 4.033 14.508 1.00 75.31 78 GLU A O 1
ATOM 625 N N . GLU A 1 79 ? -18.517 5.801 15.098 1.00 76.50 79 GLU A N 1
ATOM 626 C CA . GLU A 1 79 ? -18.990 6.677 14.022 1.00 76.50 79 GLU A CA 1
ATOM 627 C C . GLU A 1 79 ? -18.635 6.107 12.643 1.00 76.50 79 GLU A C 1
ATOM 629 O O . GLU A 1 79 ? -19.507 5.970 11.781 1.00 76.50 79 GLU A O 1
ATOM 634 N N . LYS A 1 80 ? -17.375 5.692 12.445 1.00 76.94 80 LYS A N 1
ATOM 635 C CA . LYS A 1 80 ? -16.928 5.065 11.193 1.00 76.94 80 LYS A CA 1
ATOM 636 C C . LYS A 1 80 ? -17.648 3.750 10.927 1.00 76.94 80 LYS A C 1
ATOM 638 O O . LYS A 1 80 ? -18.035 3.492 9.789 1.00 76.94 80 LYS A O 1
ATOM 643 N N . GLN A 1 81 ? -17.853 2.927 11.954 1.00 75.56 81 GLN A N 1
ATOM 644 C CA . GLN A 1 81 ? -18.569 1.662 11.817 1.00 75.56 81 GLN A CA 1
ATOM 645 C C . GLN A 1 81 ? -20.046 1.888 11.478 1.00 75.56 81 GLN A C 1
ATOM 647 O O . GLN A 1 81 ? -20.596 1.185 10.630 1.00 75.56 81 GLN A O 1
ATOM 652 N N . LYS A 1 82 ? -20.684 2.892 12.089 1.00 80.44 82 LYS A N 1
ATOM 653 C CA . LYS A 1 82 ? -22.061 3.286 11.783 1.00 80.44 82 LYS A CA 1
ATOM 654 C C . LYS A 1 82 ? -22.186 3.787 10.345 1.00 80.44 82 LYS A C 1
ATOM 656 O O . LYS A 1 82 ? -23.056 3.300 9.629 1.00 80.44 82 LYS A O 1
ATOM 661 N N . ALA A 1 83 ? -21.294 4.679 9.910 1.00 81.69 83 ALA A N 1
ATOM 662 C CA . ALA A 1 83 ? -21.267 5.187 8.540 1.00 81.69 83 ALA A CA 1
ATOM 663 C C . ALA A 1 83 ? -21.042 4.057 7.523 1.00 81.69 83 ALA A C 1
ATOM 665 O O . ALA A 1 83 ? -21.795 3.929 6.562 1.00 81.69 83 ALA A O 1
ATOM 666 N N . ALA A 1 84 ? -20.073 3.172 7.775 1.00 76.69 84 ALA A N 1
ATOM 667 C CA . ALA A 1 84 ? -19.812 2.017 6.920 1.00 76.69 84 ALA A CA 1
ATOM 668 C C . ALA A 1 84 ? -21.026 1.079 6.832 1.00 76.69 84 ALA A C 1
ATOM 670 O O . ALA A 1 84 ? -21.371 0.613 5.745 1.00 76.69 84 ALA A O 1
ATOM 671 N N . LYS A 1 85 ? -21.710 0.826 7.955 1.00 84.62 85 LYS A N 1
ATOM 672 C CA . LYS A 1 85 ? -22.924 0.002 7.986 1.00 84.62 85 LYS A CA 1
ATOM 673 C C . LYS A 1 85 ? -24.070 0.652 7.212 1.00 84.62 85 LYS A C 1
ATOM 675 O O . LYS A 1 85 ? -24.786 -0.041 6.496 1.00 84.62 85 LYS A O 1
ATOM 680 N N . GLU A 1 86 ? -24.241 1.963 7.336 1.00 88.56 86 GLU A N 1
ATOM 681 C CA . GLU A 1 86 ? -25.277 2.709 6.625 1.00 88.56 86 GLU A CA 1
ATOM 682 C C . GLU A 1 86 ? -25.046 2.704 5.108 1.00 88.56 86 GLU A C 1
ATOM 684 O O . GLU A 1 86 ? -25.965 2.386 4.355 1.00 88.56 86 GLU A O 1
ATOM 689 N N . GLU A 1 87 ? -23.813 2.943 4.659 1.00 85.00 87 GLU A N 1
ATOM 690 C CA . GLU A 1 87 ? -23.450 2.842 3.240 1.00 85.00 87 GLU A CA 1
ATOM 691 C C . GLU A 1 87 ? -23.590 1.409 2.711 1.00 85.00 87 GLU A C 1
ATOM 693 O O . GLU A 1 87 ? -24.162 1.194 1.643 1.00 85.00 87 GLU A O 1
ATOM 698 N N . THR A 1 88 ? -23.174 0.404 3.487 1.00 81.19 88 THR A N 1
ATOM 699 C CA . THR A 1 88 ? -23.362 -1.010 3.116 1.00 81.19 88 THR A CA 1
ATOM 700 C C . THR A 1 88 ? -24.845 -1.346 2.945 1.00 81.19 88 THR A C 1
ATOM 702 O O . THR A 1 88 ? -25.220 -1.995 1.971 1.00 81.19 88 THR A O 1
ATOM 705 N N . ASN A 1 89 ? -25.709 -0.856 3.840 1.00 87.81 89 ASN A N 1
ATOM 706 C CA . ASN A 1 89 ? -27.156 -1.048 3.737 1.00 87.81 89 ASN A CA 1
ATOM 707 C C . ASN A 1 89 ? -27.745 -0.368 2.494 1.00 87.81 89 ASN A C 1
ATOM 709 O O . ASN A 1 89 ? -28.607 -0.954 1.841 1.00 87.81 89 ASN A O 1
ATOM 713 N N . LYS A 1 90 ? -27.280 0.839 2.136 1.00 90.69 90 LYS A N 1
ATOM 714 C CA . LYS A 1 90 ? -27.703 1.525 0.901 1.00 90.69 90 LYS A CA 1
ATOM 715 C C . LYS A 1 90 ? -27.325 0.716 -0.338 1.00 90.69 90 LYS A C 1
ATOM 717 O O . LYS A 1 90 ? -28.160 0.523 -1.219 1.00 90.69 90 LYS A O 1
ATOM 722 N N . LEU A 1 91 ? -26.094 0.206 -0.387 1.00 84.56 91 LEU A N 1
ATOM 723 C CA . LEU A 1 91 ? -25.614 -0.623 -1.494 1.00 84.56 91 LEU A CA 1
ATOM 724 C C . LEU A 1 91 ? -26.378 -1.952 -1.587 1.00 84.56 91 LEU A C 1
ATOM 726 O O . LEU A 1 91 ? -26.678 -2.405 -2.692 1.00 84.56 91 LEU A O 1
ATOM 730 N N . LEU A 1 92 ? -26.720 -2.557 -0.444 1.00 87.19 92 LEU A N 1
ATOM 731 C CA . LEU A 1 92 ? -27.509 -3.789 -0.376 1.00 87.19 92 LEU A CA 1
ATOM 732 C C . LEU A 1 92 ? -28.945 -3.554 -0.867 1.00 87.19 92 LEU A C 1
ATOM 734 O O . LEU A 1 92 ? -29.450 -4.326 -1.678 1.00 87.19 92 LEU A O 1
ATOM 738 N N . ALA A 1 93 ? -29.582 -2.461 -0.436 1.00 86.50 93 ALA A N 1
ATOM 739 C CA . ALA A 1 93 ? -30.930 -2.083 -0.865 1.00 86.50 93 ALA A CA 1
ATOM 740 C C . ALA A 1 93 ? -31.000 -1.749 -2.365 1.00 86.50 93 ALA A C 1
ATOM 742 O O . ALA A 1 93 ? -31.989 -2.064 -3.022 1.00 86.50 93 ALA A O 1
ATOM 743 N N . ALA A 1 94 ? -29.942 -1.147 -2.914 1.00 86.75 94 ALA A N 1
ATOM 744 C CA . ALA A 1 94 ? -29.812 -0.879 -4.344 1.00 86.75 94 ALA A CA 1
ATOM 745 C C . ALA A 1 94 ? -29.455 -2.129 -5.175 1.00 86.75 94 ALA A C 1
ATOM 747 O O . ALA A 1 94 ? -29.428 -2.058 -6.401 1.00 86.75 94 ALA A O 1
ATOM 748 N N . GLY A 1 95 ? -29.164 -3.265 -4.530 1.00 80.56 95 GLY A N 1
ATOM 749 C CA . GLY A 1 95 ? -28.765 -4.504 -5.201 1.00 80.56 95 GLY A CA 1
ATOM 750 C C . GLY A 1 95 ? -27.357 -4.472 -5.804 1.00 80.56 95 GLY A C 1
ATOM 751 O O . GLY A 1 95 ? -27.011 -5.369 -6.570 1.00 80.56 95 GLY A O 1
ATOM 752 N N . PHE A 1 96 ? -26.534 -3.471 -5.470 1.00 62.81 96 PHE A N 1
ATOM 753 C CA . PHE A 1 96 ? -25.141 -3.389 -5.928 1.00 62.81 96 PHE A CA 1
ATOM 754 C C . PHE A 1 96 ? -24.234 -4.405 -5.230 1.00 62.81 96 PHE A C 1
ATOM 756 O O . PHE A 1 96 ? -23.221 -4.816 -5.790 1.00 62.81 96 PHE A O 1
ATOM 763 N N . VAL A 1 97 ? -24.593 -4.816 -4.012 1.00 73.06 97 VAL A N 1
ATOM 764 C CA . VAL A 1 97 ? -23.868 -5.823 -3.231 1.00 73.06 97 VAL A CA 1
ATOM 765 C C . VAL A 1 97 ? -24.845 -6.858 -2.685 1.00 73.06 97 VAL A C 1
ATOM 767 O O . VAL A 1 97 ? -26.007 -6.548 -2.435 1.00 73.06 97 VAL A O 1
ATOM 770 N N . ARG A 1 98 ? -24.379 -8.094 -2.488 1.00 80.25 98 ARG A N 1
ATOM 771 C CA . ARG A 1 98 ? -25.131 -9.164 -1.818 1.00 80.25 98 ARG A CA 1
ATOM 772 C C . ARG A 1 98 ? -24.289 -9.754 -0.700 1.00 80.25 98 ARG A C 1
ATOM 774 O O . ARG A 1 98 ? -23.067 -9.826 -0.821 1.00 80.25 98 ARG A O 1
ATOM 781 N N . GLU A 1 99 ? -24.944 -10.228 0.348 1.00 75.69 99 GLU A N 1
ATOM 782 C CA . GLU A 1 99 ? -24.273 -11.013 1.377 1.00 75.69 99 GLU A CA 1
ATOM 783 C C . GLU A 1 99 ? -23.852 -12.371 0.793 1.00 75.69 99 GLU A C 1
ATOM 785 O O . GLU A 1 99 ? -24.650 -13.079 0.170 1.00 75.69 99 GLU A O 1
ATOM 790 N N . VAL A 1 100 ? -22.574 -12.709 0.944 1.00 75.75 100 VAL A N 1
ATOM 791 C CA . VAL A 1 100 ? -21.993 -13.985 0.521 1.00 75.75 100 VAL A CA 1
ATOM 792 C C . VAL A 1 100 ? -21.297 -14.581 1.734 1.00 75.75 100 VAL A C 1
ATOM 794 O O . VAL A 1 100 ? -20.527 -13.899 2.407 1.00 75.75 100 VAL A O 1
ATOM 797 N N . GLN A 1 101 ? -21.580 -15.850 2.021 1.00 67.12 101 GLN A N 1
ATOM 798 C CA . GLN A 1 101 ? -20.838 -16.603 3.026 1.00 67.12 101 GLN A CA 1
ATOM 799 C C . GLN A 1 101 ? -19.457 -16.901 2.452 1.00 67.12 101 GLN A C 1
ATOM 801 O O . GLN A 1 101 ? -19.331 -17.700 1.522 1.00 67.12 101 GLN A O 1
ATOM 806 N N . TYR A 1 102 ? -18.440 -16.206 2.957 1.00 58.62 102 TYR A N 1
ATOM 807 C CA . TYR A 1 102 ? -17.069 -16.416 2.521 1.00 58.62 102 TYR A CA 1
ATOM 808 C C . TYR A 1 102 ? -16.371 -17.451 3.406 1.00 58.62 102 TYR A C 1
ATOM 810 O O . TYR A 1 102 ? -16.542 -17.432 4.627 1.00 58.62 102 TYR A O 1
ATOM 818 N N . PRO A 1 103 ? -15.553 -18.331 2.812 1.00 54.91 103 PRO A N 1
ATOM 819 C CA . PRO A 1 103 ? -14.619 -19.145 3.575 1.00 54.91 103 PRO A CA 1
ATOM 820 C C . PRO A 1 103 ? -13.610 -18.248 4.318 1.00 54.91 103 PRO A C 1
ATOM 822 O O . PRO A 1 103 ? -13.261 -17.155 3.864 1.00 54.91 103 PRO A O 1
ATOM 825 N N . SER A 1 104 ? -13.139 -18.711 5.477 1.00 53.66 104 SER A N 1
ATOM 826 C CA . SER A 1 104 ? -12.317 -17.943 6.429 1.00 53.66 104 SER A CA 1
ATOM 827 C C . SER A 1 104 ? -11.000 -17.401 5.856 1.00 5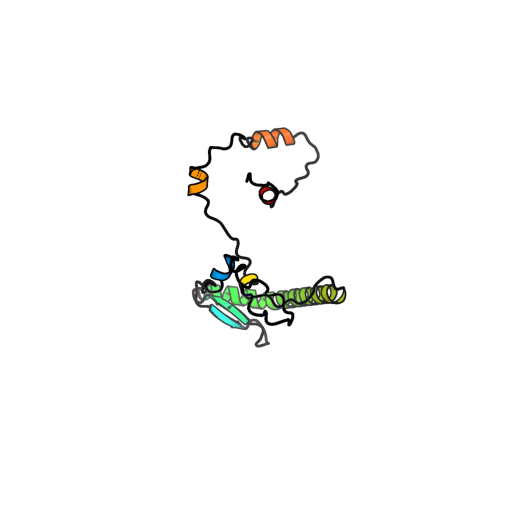3.66 104 SER A C 1
ATOM 829 O O . SER A 1 104 ? -10.467 -16.427 6.388 1.00 53.66 104 SER A O 1
ATOM 831 N N . TRP A 1 105 ? -10.490 -17.970 4.759 1.00 61.56 105 TRP A N 1
ATOM 832 C CA . TRP A 1 105 ? -9.247 -17.536 4.113 1.00 61.56 105 TRP A CA 1
ATOM 833 C C . TRP A 1 105 ? -9.336 -16.151 3.453 1.00 61.56 105 TRP A C 1
ATOM 835 O O . TRP A 1 105 ? -8.320 -15.472 3.336 1.00 61.56 105 TRP A O 1
ATOM 845 N N . LEU A 1 106 ? -10.531 -15.682 3.072 1.00 51.72 106 LEU A N 1
ATOM 846 C CA . LEU A 1 106 ? -10.721 -14.371 2.428 1.00 51.72 106 LEU A CA 1
ATOM 847 C C . LEU A 1 106 ? -10.639 -13.191 3.412 1.00 51.72 106 LEU A C 1
ATOM 849 O O . LEU A 1 106 ? -10.447 -12.051 2.994 1.00 51.72 106 LEU A O 1
ATOM 853 N N . ALA A 1 107 ? -10.752 -13.456 4.719 1.00 51.41 107 ALA A N 1
ATOM 854 C CA . ALA A 1 107 ? -10.610 -12.437 5.760 1.00 51.41 107 ALA A CA 1
ATOM 855 C C . ALA A 1 107 ? -9.163 -11.922 5.898 1.00 51.41 107 ALA A C 1
ATOM 857 O O . ALA A 1 107 ? -8.949 -10.842 6.445 1.00 51.41 107 ALA A O 1
ATOM 858 N N . ASN A 1 108 ? -8.188 -12.660 5.359 1.00 59.97 108 ASN A N 1
ATOM 859 C CA . ASN A 1 108 ? -6.795 -12.253 5.261 1.00 59.97 108 ASN A CA 1
ATOM 860 C C . ASN A 1 108 ? -6.437 -12.101 3.779 1.00 59.97 108 ASN A C 1
ATOM 862 O O . ASN A 1 108 ? -6.152 -13.086 3.103 1.00 59.97 108 ASN A O 1
ATOM 866 N N . MET A 1 109 ? -6.416 -10.870 3.258 1.00 46.34 109 MET A N 1
ATOM 867 C CA . MET A 1 109 ? -5.796 -10.606 1.954 1.00 46.34 109 MET A CA 1
ATOM 868 C C . MET A 1 109 ? -4.279 -10.801 2.080 1.00 46.34 109 MET A C 1
ATOM 870 O O . MET A 1 109 ? -3.529 -9.854 2.307 1.00 46.34 109 MET A O 1
ATOM 874 N N . VAL A 1 110 ? -3.824 -12.049 1.992 1.00 59.81 110 VAL A N 1
ATOM 875 C CA . VAL A 1 110 ? -2.402 -12.385 1.969 1.00 59.81 110 VAL A CA 1
ATOM 876 C C . VAL A 1 110 ? -1.879 -12.099 0.567 1.00 59.81 110 VAL A C 1
ATOM 878 O O . VAL A 1 110 ? -2.344 -12.673 -0.417 1.00 59.81 110 VAL A O 1
ATOM 881 N N . MET A 1 111 ? -0.894 -11.208 0.469 1.00 64.56 111 MET A N 1
ATOM 882 C CA . MET A 1 111 ? -0.132 -11.027 -0.761 1.00 64.56 111 MET A CA 1
ATOM 883 C C . MET A 1 111 ? 0.672 -12.305 -1.023 1.00 64.56 111 MET A C 1
ATOM 885 O O . MET A 1 111 ? 1.580 -12.639 -0.262 1.00 64.56 111 MET A O 1
ATOM 889 N N . ILE A 1 112 ? 0.343 -13.032 -2.091 1.00 67.94 112 ILE A N 1
ATOM 890 C CA . ILE A 1 112 ? 1.105 -14.214 -2.503 1.00 67.94 112 ILE A CA 1
ATOM 891 C C . ILE A 1 112 ? 2.360 -13.726 -3.232 1.00 67.94 112 ILE A C 1
ATOM 893 O O . ILE A 1 112 ? 2.286 -13.228 -4.353 1.00 67.94 112 ILE A O 1
ATOM 897 N N . CYS A 1 113 ? 3.516 -13.844 -2.578 1.00 73.94 113 CYS A N 1
ATOM 898 C CA . CYS A 1 113 ? 4.817 -13.568 -3.178 1.00 73.94 113 CYS A CA 1
ATOM 899 C C . CYS A 1 113 ? 5.439 -14.887 -3.648 1.00 73.94 113 CYS A C 1
ATOM 901 O O . CYS A 1 113 ? 5.924 -15.680 -2.841 1.00 73.94 113 CYS A O 1
ATOM 903 N N . THR A 1 114 ? 5.406 -15.145 -4.953 1.00 79.44 114 THR A N 1
ATOM 904 C CA . THR A 1 114 ? 6.060 -16.323 -5.532 1.00 79.44 114 THR A CA 1
ATOM 905 C C . THR A 1 114 ? 7.564 -16.070 -5.651 1.00 79.44 114 THR A C 1
ATOM 907 O O . THR A 1 114 ? 7.995 -15.068 -6.222 1.00 79.44 114 THR A O 1
ATOM 910 N N . ASN A 1 115 ? 8.387 -16.978 -5.120 1.00 83.44 115 ASN A N 1
ATOM 911 C CA . ASN A 1 115 ? 9.842 -16.863 -5.200 1.00 83.44 115 ASN A CA 1
ATOM 912 C C . ASN A 1 115 ? 10.356 -17.289 -6.587 1.00 83.44 115 ASN A C 1
ATOM 914 O O . ASN A 1 115 ? 10.491 -18.477 -6.868 1.00 83.44 115 ASN A O 1
ATOM 918 N N . TYR A 1 116 ? 10.696 -16.315 -7.432 1.00 81.25 116 TYR A N 1
ATOM 919 C CA . TYR A 1 116 ? 11.241 -16.546 -8.777 1.00 81.25 116 TYR A CA 1
ATOM 920 C C . TYR A 1 116 ? 12.775 -16.553 -8.845 1.00 81.25 116 TYR A C 1
ATOM 922 O O . TYR A 1 116 ? 13.335 -16.452 -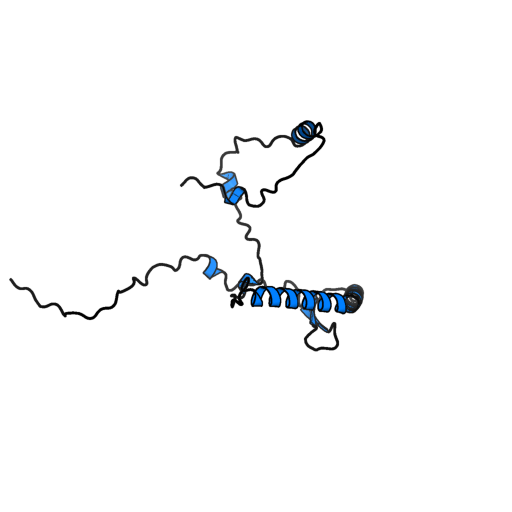9.931 1.00 81.25 116 TYR A O 1
ATOM 930 N N . THR A 1 117 ? 13.488 -16.656 -7.718 1.00 88.12 117 THR A N 1
ATOM 931 C CA . THR A 1 117 ? 14.955 -16.487 -7.682 1.00 88.12 117 THR A CA 1
ATOM 932 C C . THR A 1 117 ? 15.691 -17.403 -8.659 1.00 88.12 117 THR A C 1
ATOM 934 O O . THR A 1 117 ? 16.565 -16.938 -9.388 1.00 88.12 117 THR A O 1
ATOM 937 N N . ASP A 1 118 ? 15.345 -18.688 -8.705 1.00 87.31 118 ASP A N 1
ATOM 938 C CA . ASP A 1 118 ? 16.043 -19.634 -9.581 1.00 87.31 118 ASP A CA 1
ATOM 939 C C . ASP A 1 118 ? 15.590 -19.524 -11.041 1.00 87.31 118 ASP A C 1
ATOM 941 O O . ASP A 1 118 ? 16.416 -19.648 -11.945 1.00 87.31 118 ASP A O 1
ATOM 945 N N . LEU A 1 119 ? 14.323 -19.166 -11.283 1.00 83.88 119 LEU A N 1
ATOM 946 C CA . LEU A 1 119 ? 13.822 -18.868 -12.627 1.00 83.88 119 LEU A CA 1
ATOM 947 C C . LEU A 1 119 ? 14.515 -17.629 -13.216 1.00 83.88 119 LEU A C 1
ATOM 949 O O . LEU A 1 119 ? 14.999 -17.661 -14.343 1.00 83.88 119 LEU A O 1
ATOM 953 N N . ASN A 1 120 ? 14.659 -16.565 -12.426 1.00 83.88 120 ASN A N 1
ATOM 954 C CA . ASN A 1 120 ? 15.316 -15.323 -12.837 1.00 83.88 120 ASN A CA 1
ATOM 955 C C . ASN A 1 120 ? 16.807 -15.513 -13.153 1.00 83.88 120 ASN A C 1
ATOM 957 O O . ASN A 1 120 ? 17.359 -14.749 -13.940 1.00 83.88 120 ASN A O 1
ATOM 961 N N . LYS A 1 121 ? 17.465 -16.524 -12.564 1.00 86.44 121 LYS A N 1
ATOM 962 C CA . LYS A 1 121 ? 18.847 -16.899 -12.915 1.00 86.44 121 LYS A CA 1
ATOM 963 C C . LYS A 1 121 ? 18.933 -17.644 -14.247 1.00 86.44 121 LYS A C 1
ATOM 965 O O . LYS A 1 121 ? 19.947 -17.528 -14.929 1.00 86.44 121 LYS A O 1
ATOM 970 N N . ALA A 1 122 ? 17.913 -18.434 -14.583 1.00 86.88 122 ALA A N 1
ATOM 971 C CA . ALA A 1 122 ? 17.858 -19.211 -15.819 1.00 86.88 122 ALA A CA 1
ATOM 972 C C . ALA A 1 122 ? 17.427 -18.367 -17.034 1.00 86.88 122 ALA A C 1
ATOM 974 O O . ALA A 1 122 ? 17.775 -18.699 -18.166 1.00 86.88 122 ALA A O 1
ATOM 975 N N . CYS A 1 123 ? 16.694 -17.273 -16.810 1.00 79.25 123 CYS A N 1
ATOM 976 C CA . CYS A 1 123 ? 16.296 -16.336 -17.857 1.00 79.25 123 CYS A CA 1
ATOM 977 C C . CYS A 1 123 ? 17.480 -15.485 -18.349 1.00 79.25 123 CYS A C 1
ATOM 979 O O . CYS A 1 123 ? 18.269 -14.955 -17.565 1.00 79.25 123 CYS A O 1
ATOM 981 N N . SER A 1 124 ? 17.578 -15.296 -19.668 1.00 81.06 124 SER A N 1
ATOM 982 C CA . SER A 1 124 ? 18.503 -14.324 -20.257 1.00 81.06 124 SER A CA 1
ATOM 983 C C . SER A 1 124 ? 18.147 -12.905 -19.809 1.00 81.06 124 SER A C 1
ATOM 985 O O . SER A 1 124 ? 16.967 -12.576 -19.684 1.00 81.06 124 SER A O 1
ATOM 987 N N . LYS A 1 125 ? 19.156 -12.048 -19.604 1.00 82.38 125 LYS A N 1
ATOM 988 C CA . LYS A 1 125 ? 18.931 -10.638 -19.248 1.00 82.38 125 LYS A CA 1
ATOM 989 C C . LYS A 1 125 ? 18.062 -9.937 -20.296 1.00 82.38 125 LYS A C 1
ATOM 991 O O . LYS A 1 125 ? 18.216 -10.181 -21.491 1.00 82.38 125 LYS A O 1
ATOM 996 N N . ASP A 1 126 ? 17.190 -9.058 -19.815 1.00 78.25 126 ASP A N 1
ATOM 997 C CA . ASP A 1 126 ? 16.274 -8.274 -20.639 1.00 78.25 126 ASP A CA 1
ATOM 998 C C . ASP A 1 126 ? 17.044 -7.413 -21.665 1.00 78.25 126 ASP A C 1
ATOM 1000 O O . ASP A 1 126 ? 17.947 -6.665 -21.269 1.00 78.25 126 ASP A O 1
ATOM 1004 N N . PRO A 1 127 ? 16.731 -7.507 -22.974 1.00 76.75 127 PRO A N 1
ATOM 1005 C CA . PRO A 1 127 ? 17.304 -6.621 -23.986 1.00 76.75 127 PRO A CA 1
ATOM 1006 C C . PRO A 1 127 ? 16.801 -5.171 -23.880 1.00 76.75 127 PRO A C 1
ATOM 1008 O O . PRO A 1 127 ? 17.434 -4.269 -24.434 1.00 76.75 127 PRO A O 1
ATOM 1011 N N . TYR A 1 128 ? 15.691 -4.921 -23.181 1.00 78.62 128 TYR A N 1
ATOM 1012 C CA . TYR A 1 128 ? 15.116 -3.592 -22.997 1.00 78.62 128 TYR A CA 1
ATOM 1013 C C . TYR A 1 128 ? 15.646 -2.948 -21.716 1.00 78.62 128 TYR A C 1
ATOM 1015 O O . TYR A 1 128 ? 15.112 -3.099 -20.622 1.00 78.62 128 TYR A O 1
ATOM 1023 N N . LEU A 1 129 ? 16.730 -2.190 -21.858 1.00 81.62 129 LEU A N 1
ATOM 1024 C CA . LEU A 1 129 ? 17.309 -1.451 -20.741 1.00 81.62 129 LEU A CA 1
ATOM 1025 C C . LEU A 1 129 ? 16.342 -0.368 -20.247 1.00 81.62 129 LEU A C 1
ATOM 1027 O O . LEU A 1 129 ? 15.871 0.462 -21.030 1.00 81.62 129 LEU A O 1
ATOM 1031 N N . LEU A 1 130 ? 16.096 -0.340 -18.935 1.00 83.62 130 LEU A N 1
ATOM 1032 C CA . LEU A 1 130 ? 15.327 0.731 -18.311 1.00 83.62 130 LEU A CA 1
ATOM 1033 C C . LEU A 1 130 ? 16.056 2.073 -18.513 1.00 83.62 130 LEU A C 1
ATOM 1035 O O . LEU A 1 130 ? 17.251 2.172 -18.213 1.00 83.62 130 LEU A O 1
ATOM 1039 N N . PRO A 1 131 ? 15.376 3.112 -19.029 1.00 80.00 131 PRO A N 1
ATOM 1040 C CA . PRO A 1 131 ? 15.986 4.423 -19.187 1.00 80.00 131 PRO A CA 1
ATOM 1041 C C . PRO A 1 131 ? 16.384 5.009 -17.826 1.00 80.00 131 PRO A C 1
ATOM 1043 O O . PRO A 1 131 ? 15.668 4.863 -16.837 1.00 80.00 131 PRO A O 1
ATOM 1046 N N . ASN A 1 132 ? 17.534 5.689 -17.790 1.00 87.38 132 ASN A N 1
ATOM 1047 C CA . ASN A 1 132 ? 17.986 6.415 -16.605 1.00 87.38 132 ASN A CA 1
ATOM 1048 C C . ASN A 1 132 ? 16.937 7.472 -16.199 1.00 87.38 132 ASN A C 1
ATOM 1050 O O . ASN A 1 132 ? 16.373 8.162 -17.054 1.00 87.38 132 ASN A O 1
ATOM 1054 N N . ILE A 1 133 ? 16.692 7.566 -14.891 1.00 89.06 133 ILE A N 1
ATOM 1055 C CA . ILE A 1 133 ? 15.643 8.404 -14.302 1.00 89.06 133 ILE A CA 1
ATOM 1056 C C . ILE A 1 133 ? 15.896 9.885 -14.594 1.00 89.06 133 ILE A C 1
ATOM 1058 O O . ILE A 1 133 ? 14.968 10.574 -15.002 1.00 89.06 133 ILE A O 1
ATOM 1062 N N . ASP A 1 134 ? 17.138 10.355 -14.472 1.00 89.00 134 ASP A N 1
ATOM 1063 C CA . ASP A 1 134 ? 17.505 11.752 -14.736 1.00 89.00 134 ASP A CA 1
ATOM 1064 C C . ASP A 1 134 ? 17.166 12.134 -16.180 1.00 89.00 134 ASP A C 1
ATOM 1066 O O . ASP A 1 134 ? 16.544 13.160 -16.427 1.00 89.00 134 ASP A O 1
ATOM 1070 N N . ARG A 1 135 ? 17.422 11.236 -17.140 1.00 88.19 135 ARG A N 1
ATOM 1071 C CA . ARG A 1 135 ? 17.053 11.461 -18.546 1.00 88.19 135 ARG A CA 1
ATOM 1072 C C . ARG A 1 135 ? 15.539 11.562 -18.760 1.00 88.19 135 ARG A C 1
ATOM 1074 O O . ARG A 1 135 ? 15.094 12.312 -19.628 1.00 88.19 135 ARG A O 1
ATOM 1081 N N . LEU A 1 136 ? 14.744 10.785 -18.020 1.00 88.81 136 LEU A N 1
ATOM 1082 C CA . LEU A 1 136 ? 13.281 10.875 -18.077 1.00 88.81 136 LEU A CA 1
ATOM 1083 C C . LEU A 1 136 ? 12.788 12.199 -17.482 1.00 88.81 136 LEU A C 1
ATOM 1085 O O . LEU A 1 136 ? 11.908 12.837 -18.058 1.00 88.81 136 LEU A O 1
ATOM 1089 N N . VAL A 1 137 ? 13.372 12.612 -16.357 1.00 89.00 137 VAL A N 1
ATOM 1090 C CA . VAL A 1 137 ? 13.038 13.858 -15.657 1.00 89.00 137 VAL A CA 1
ATOM 1091 C C . VAL A 1 137 ? 13.415 15.071 -16.504 1.00 89.00 137 VAL A C 1
ATOM 1093 O O . VAL A 1 137 ? 12.575 15.945 -16.710 1.00 89.00 137 VAL A O 1
ATOM 1096 N N . ASP A 1 138 ? 14.618 15.093 -17.075 1.00 91.31 138 ASP A N 1
ATOM 1097 C CA . ASP A 1 138 ? 15.080 16.162 -17.963 1.00 91.31 138 ASP A CA 1
ATOM 1098 C C . ASP A 1 138 ? 14.180 16.286 -19.195 1.00 91.31 138 ASP A C 1
ATOM 1100 O O . ASP A 1 138 ? 13.780 17.390 -19.568 1.00 91.31 138 ASP A O 1
ATOM 1104 N N . GLY A 1 139 ? 13.782 15.154 -19.787 1.00 88.81 139 GLY A N 1
ATOM 1105 C CA . GLY A 1 139 ? 12.835 15.128 -20.901 1.00 88.81 139 GLY A CA 1
ATOM 1106 C C . GLY A 1 139 ? 11.459 15.688 -20.529 1.00 88.81 139 GLY A C 1
ATOM 1107 O O . GLY A 1 139 ? 10.840 16.376 -21.338 1.00 88.81 139 GLY A O 1
ATOM 1108 N N . ALA A 1 140 ? 10.998 15.445 -19.300 1.00 88.25 140 ALA A N 1
ATOM 1109 C CA . ALA A 1 140 ? 9.710 15.915 -18.796 1.00 88.25 140 ALA A CA 1
ATOM 1110 C C . ALA A 1 140 ? 9.735 17.372 -18.276 1.00 88.25 140 ALA A C 1
ATOM 1112 O O . ALA A 1 140 ? 8.683 17.999 -18.160 1.00 88.25 140 ALA A O 1
ATOM 1113 N N . SER A 1 141 ? 10.917 17.926 -17.988 1.00 88.12 141 SER A N 1
ATOM 1114 C CA . SER A 1 141 ? 11.099 19.218 -17.302 1.00 88.12 141 SER A CA 1
ATOM 1115 C C . SER A 1 141 ? 10.614 20.449 -18.082 1.00 88.12 141 SER A C 1
ATOM 1117 O O . SER A 1 141 ? 10.353 21.496 -17.492 1.00 88.12 141 SER A O 1
ATOM 1119 N N . SER A 1 142 ? 10.472 20.332 -19.405 1.00 90.00 142 SER A N 1
ATOM 1120 C CA . SER A 1 142 ? 10.038 21.428 -20.285 1.00 90.00 142 SER A CA 1
ATOM 1121 C C . SER A 1 142 ? 8.516 21.539 -20.447 1.00 90.00 142 SER A C 1
ATOM 1123 O O . SER A 1 142 ? 8.031 22.478 -21.082 1.00 90.00 142 SER A O 1
ATOM 1125 N N . PHE A 1 143 ? 7.747 20.608 -19.873 1.00 91.81 143 PHE A N 1
ATOM 1126 C CA . PHE A 1 143 ? 6.290 20.587 -19.990 1.00 91.81 143 PHE A CA 1
ATOM 1127 C C . PHE A 1 143 ? 5.618 21.288 -18.804 1.00 91.81 143 PHE A C 1
ATOM 1129 O O . PHE A 1 143 ? 5.940 21.043 -17.646 1.00 91.81 143 PHE A O 1
ATOM 1136 N N . ALA A 1 144 ? 4.626 22.135 -19.093 1.00 91.12 144 ALA A N 1
ATOM 1137 C CA . ALA A 1 144 ? 3.879 22.877 -18.071 1.00 91.12 144 ALA A CA 1
ATOM 1138 C C . ALA A 1 144 ? 2.890 22.005 -17.268 1.00 91.12 144 ALA A C 1
ATOM 1140 O O . ALA A 1 144 ? 2.442 22.408 -16.197 1.00 91.12 144 ALA A O 1
ATOM 1141 N N . LEU A 1 145 ? 2.526 20.831 -17.794 1.00 92.81 145 LEU A N 1
ATOM 1142 C CA . LEU A 1 145 ? 1.566 19.895 -17.211 1.00 92.81 145 LEU A CA 1
ATOM 1143 C C . LEU A 1 145 ? 2.061 18.462 -17.420 1.00 92.81 145 LEU A C 1
ATOM 1145 O O . LEU A 1 145 ? 2.449 18.091 -18.528 1.00 92.81 145 LEU A O 1
ATOM 1149 N N . LEU A 1 146 ? 1.994 17.655 -16.362 1.00 90.31 146 LEU A N 1
ATOM 1150 C CA . LEU A 1 146 ? 2.301 16.227 -16.379 1.00 90.31 146 LEU A CA 1
ATOM 1151 C C . LEU A 1 146 ? 1.115 15.455 -15.798 1.00 90.31 146 LEU A C 1
ATOM 1153 O O . LEU A 1 146 ? 0.542 15.852 -14.785 1.00 90.31 146 LEU A O 1
ATOM 1157 N N . SER A 1 147 ? 0.765 14.339 -16.431 1.00 87.94 147 SER A N 1
ATOM 1158 C CA . SER A 1 147 ? -0.243 13.396 -15.946 1.00 87.94 147 SER A CA 1
ATOM 1159 C C . SER A 1 147 ? 0.384 12.016 -15.813 1.00 87.94 147 SER A C 1
ATOM 1161 O O . SER A 1 147 ? 0.989 11.526 -16.767 1.00 87.94 147 SER A O 1
ATOM 1163 N N . PHE A 1 148 ? 0.223 11.384 -14.654 1.00 86.75 148 PHE A N 1
ATOM 1164 C CA . PHE A 1 148 ? 0.759 10.055 -14.386 1.00 86.75 148 PHE A CA 1
ATOM 1165 C C . PHE A 1 148 ? -0.361 9.021 -14.485 1.00 86.75 148 PHE A C 1
ATOM 1167 O O . PHE A 1 148 ? -1.435 9.217 -13.916 1.00 86.75 148 PHE A O 1
ATOM 1174 N N . MET A 1 149 ? -0.114 7.934 -15.211 1.00 89.44 149 MET A N 1
ATOM 1175 C CA . MET A 1 149 ? -0.998 6.773 -15.221 1.00 89.44 149 MET A CA 1
ATOM 1176 C C . MET A 1 149 ? -0.336 5.648 -14.442 1.00 89.44 149 MET A C 1
ATOM 1178 O O . MET A 1 149 ? 0.830 5.333 -14.673 1.00 89.44 149 MET A O 1
ATOM 1182 N N . ASP A 1 150 ? -1.089 5.051 -13.526 1.00 86.69 150 ASP A N 1
ATOM 1183 C CA . ASP A 1 150 ? -0.642 3.882 -12.787 1.00 86.69 150 ASP A CA 1
ATOM 1184 C C . ASP A 1 150 ? -0.846 2.613 -13.627 1.00 86.69 150 ASP A C 1
ATOM 1186 O O . ASP A 1 150 ? -1.904 2.394 -14.220 1.00 86.69 150 ASP A O 1
ATOM 1190 N N . ALA A 1 151 ? 0.185 1.776 -13.664 1.00 86.81 151 ALA A N 1
ATOM 1191 C CA . ALA A 1 151 ? 0.198 0.491 -14.348 1.00 86.81 151 ALA A CA 1
ATOM 1192 C C . ALA A 1 151 ? 0.372 -0.666 -13.348 1.00 86.81 151 ALA A C 1
ATOM 1194 O O . ALA A 1 151 ? 0.999 -1.671 -13.678 1.00 86.81 151 ALA A O 1
ATOM 1195 N N . TYR A 1 152 ? -0.187 -0.544 -12.137 1.00 81.94 152 TYR A N 1
ATOM 1196 C CA . TYR A 1 152 ? -0.077 -1.519 -11.042 1.00 81.94 152 TYR A CA 1
ATOM 1197 C C . TYR A 1 152 ? -0.342 -2.981 -11.447 1.00 81.94 152 TYR A C 1
ATOM 1199 O O . TYR A 1 152 ? 0.300 -3.894 -10.939 1.00 81.94 152 TYR A O 1
ATOM 1207 N N . LEU A 1 153 ? -1.239 -3.221 -12.410 1.00 83.19 153 LEU A N 1
ATOM 1208 C CA . LEU A 1 153 ? -1.536 -4.562 -12.939 1.00 83.19 153 LEU A CA 1
ATOM 1209 C C . LEU A 1 153 ? -1.031 -4.786 -14.372 1.00 83.19 153 LEU A C 1
ATOM 1211 O O . LEU A 1 153 ? -1.450 -5.744 -15.018 1.00 83.19 153 LEU A O 1
ATOM 1215 N N . GLY A 1 154 ? -0.151 -3.924 -14.883 1.00 86.31 154 GLY A N 1
ATOM 1216 C CA . GLY A 1 154 ? 0.330 -3.969 -16.267 1.00 86.31 154 GLY A CA 1
ATOM 1217 C C . GLY A 1 154 ? 0.988 -5.302 -16.629 1.00 86.31 154 GLY A C 1
ATOM 1218 O O . GLY A 1 154 ? 0.735 -5.838 -17.703 1.00 86.31 154 GLY A O 1
ATOM 1219 N N . TYR A 1 155 ? 1.740 -5.898 -15.698 1.00 83.75 155 TYR A N 1
ATOM 1220 C CA . TYR A 1 155 ? 2.334 -7.229 -15.875 1.00 83.75 155 TYR A CA 1
ATOM 1221 C C . TYR A 1 155 ? 1.278 -8.319 -16.137 1.00 83.75 155 TYR A C 1
ATOM 1223 O O . TYR A 1 155 ? 1.452 -9.137 -17.036 1.00 83.75 155 TYR A O 1
ATOM 1231 N N . ASN A 1 156 ? 0.144 -8.286 -15.427 1.00 84.81 156 ASN A N 1
ATOM 1232 C CA . ASN A 1 156 ? -0.911 -9.303 -15.539 1.00 84.81 156 ASN A CA 1
ATOM 1233 C C . ASN A 1 156 ? -1.680 -9.240 -16.870 1.00 84.81 156 ASN A C 1
ATOM 1235 O O . ASN A 1 156 ? -2.477 -10.127 -17.169 1.00 84.81 156 ASN A O 1
ATOM 1239 N N . GLN A 1 157 ? -1.477 -8.182 -17.658 1.00 88.38 157 GLN A N 1
ATOM 1240 C CA . GLN A 1 157 ? -2.102 -8.006 -18.969 1.00 88.38 157 GLN A CA 1
ATOM 1241 C C . GLN A 1 157 ? -1.236 -8.574 -20.104 1.00 88.38 157 GLN A C 1
ATOM 1243 O O . GLN A 1 157 ? -1.735 -8.772 -21.215 1.00 88.38 157 GLN A O 1
ATOM 1248 N N . ILE A 1 158 ? 0.046 -8.856 -19.843 1.00 87.31 158 ILE A N 1
ATOM 1249 C CA . ILE A 1 158 ? 0.968 -9.416 -20.833 1.00 87.31 158 ILE A CA 1
ATOM 1250 C C . ILE A 1 158 ? 0.770 -10.930 -20.887 1.00 87.31 158 ILE A C 1
ATOM 1252 O O . ILE A 1 158 ? 0.900 -11.638 -19.890 1.00 87.31 158 ILE A O 1
ATOM 1256 N N . ARG A 1 159 ? 0.456 -11.445 -22.078 1.00 89.44 159 ARG A N 1
ATOM 1257 C CA . ARG A 1 159 ? 0.319 -12.888 -22.294 1.00 89.44 159 ARG A CA 1
ATOM 1258 C C . ARG A 1 159 ? 1.692 -13.545 -22.335 1.00 89.44 159 ARG A C 1
ATOM 1260 O O . ARG A 1 159 ? 2.577 -13.083 -23.052 1.00 89.44 159 ARG A O 1
ATOM 1267 N N . MET A 1 160 ? 1.832 -14.655 -21.619 1.00 89.12 160 MET A N 1
ATOM 1268 C CA . MET A 1 160 ? 3.007 -15.514 -21.728 1.00 89.12 160 MET A CA 1
ATOM 1269 C C . MET A 1 160 ? 2.983 -16.271 -23.057 1.00 89.12 160 MET A C 1
ATOM 1271 O O . MET A 1 160 ? 1.915 -16.635 -23.557 1.00 89.12 160 MET A O 1
ATOM 1275 N N . HIS A 1 161 ? 4.165 -16.497 -23.627 1.00 83.44 161 HIS A N 1
ATOM 1276 C CA . HIS A 1 161 ? 4.316 -17.408 -24.756 1.00 83.44 161 HIS A CA 1
ATOM 1277 C C . HIS A 1 161 ? 3.961 -18.837 -24.296 1.00 83.44 161 HIS A C 1
ATOM 1279 O O . HIS A 1 161 ? 4.374 -19.204 -23.192 1.00 83.44 161 HIS A O 1
ATOM 1285 N N . PRO A 1 162 ? 3.188 -19.608 -25.083 1.00 76.31 162 PRO A N 1
ATOM 1286 C CA . PRO A 1 162 ? 2.841 -20.988 -24.746 1.00 76.31 162 PRO A CA 1
ATOM 1287 C C . PRO A 1 162 ? 4.055 -21.923 -24.711 1.00 76.31 162 PRO A C 1
ATOM 1289 O O . PRO A 1 162 ? 5.061 -21.631 -25.402 1.00 76.31 162 PRO A O 1
#